Protein AF-A0A2N6ECF5-F1 (afdb_monomer)

Nearest PDB structures (foldseek):
  8olt-assembly1_I  TM=9.034E-01  e=2.667E-03  Mus musculus
  8esz-assembly1_S8  TM=9.035E-01  e=2.667E-03  Drosophila melanogaster
  6zkc-assembly1_9  TM=9.120E-01  e=2.870E-03  Ovis aries
  5xtb-assembly1_B  TM=8.799E-01  e=3.322E-03  Homo sapiens
  8j9j-assembly1_S8  TM=8.622E-01  e=2.985E-02  Euglena gracilis

Solvent-accessible surface area (backbone atoms only — not comparable to full-atom values): 4295 Å² total; per-residue (Å²): 135,90,70,80,78,90,76,73,59,73,84,88,44,74,83,84,74,61,96,83,58,86,71,84,89,75,91,56,61,43,98,88,66,48,71,68,74,80,76,78,56,58,72,35,75,66,39,94,76,66,83,54,86,87,79,84,130

Structure (mmCIF, N/CA/C/O backbone):
data_AF-A0A2N6ECF5-F1
#
_entry.id   AF-A0A2N6ECF5-F1
#
loop_
_atom_site.group_PDB
_atom_site.id
_atom_site.type_symbol
_atom_site.label_atom_id
_atom_site.label_alt_id
_atom_site.label_comp_id
_atom_site.label_asym_id
_atom_site.label_entity_id
_atom_site.label_seq_id
_atom_site.pdbx_PDB_ins_code
_atom_site.Cartn_x
_atom_site.Cartn_y
_atom_site.Cartn_z
_atom_site.occupancy
_atom_site.B_iso_or_equiv
_atom_site.auth_seq_id
_atom_site.auth_comp_id
_atom_site.auth_asym_id
_atom_site.auth_atom_id
_atom_site.pdbx_PDB_model_num
ATOM 1 N N . MET A 1 1 ? -22.566 -0.184 36.258 1.00 65.44 1 MET A N 1
ATOM 2 C CA . MET A 1 1 ? -22.052 1.106 35.741 1.00 65.44 1 MET A CA 1
ATOM 3 C C . MET A 1 1 ? -20.561 1.358 36.053 1.00 65.44 1 MET A C 1
ATOM 5 O O . MET A 1 1 ? -20.029 2.348 35.588 1.00 65.44 1 MET A O 1
ATOM 9 N N . PHE A 1 2 ? -19.851 0.460 36.761 1.00 86.25 2 PHE A N 1
ATOM 10 C CA . PHE A 1 2 ? -18.472 0.675 37.255 1.00 86.25 2 PHE A CA 1
ATOM 11 C C . PHE A 1 2 ? -17.324 0.254 36.312 1.00 86.25 2 PHE A C 1
ATOM 13 O O . PHE A 1 2 ? -16.176 0.166 36.744 1.00 86.25 2 PHE A O 1
ATOM 20 N N . LYS A 1 3 ? -17.592 -0.055 35.038 1.00 86.12 3 LYS A N 1
ATOM 21 C CA . LYS A 1 3 ? -16.519 -0.395 34.089 1.00 86.12 3 LYS A CA 1
ATOM 22 C C . LYS A 1 3 ? -16.009 0.875 33.423 1.00 86.12 3 LYS A C 1
ATOM 24 O O . LYS A 1 3 ? -16.803 1.682 32.948 1.00 86.12 3 LYS A O 1
ATOM 29 N N . LYS A 1 4 ? -14.685 1.025 33.377 1.00 86.75 4 LYS A N 1
ATOM 30 C CA . LYS A 1 4 ? -14.039 2.099 32.617 1.00 86.75 4 LYS A CA 1
ATOM 31 C C . LYS A 1 4 ? -14.422 1.990 31.130 1.00 86.75 4 LYS A C 1
ATOM 33 O O . LYS A 1 4 ? -14.581 0.868 30.639 1.00 86.75 4 LYS A O 1
ATOM 38 N N . PRO A 1 5 ? -14.572 3.120 30.419 1.00 88.19 5 PRO A N 1
ATOM 39 C CA . PRO A 1 5 ? -14.846 3.107 28.987 1.00 88.19 5 PRO A CA 1
ATOM 40 C C . PRO A 1 5 ? -13.685 2.460 28.219 1.00 88.19 5 PRO A C 1
ATOM 42 O O . PRO A 1 5 ? -12.523 2.633 28.573 1.00 88.19 5 PRO A O 1
ATOM 45 N N . VAL A 1 6 ? -14.013 1.720 27.157 1.00 91.69 6 VAL A N 1
ATOM 46 C CA . VAL A 1 6 ? -13.042 1.016 26.288 1.00 91.69 6 VAL A CA 1
ATOM 47 C C . VAL A 1 6 ? -12.387 1.968 25.266 1.00 91.69 6 VAL A C 1
ATOM 49 O O . VAL A 1 6 ? -11.465 1.597 24.543 1.00 91.69 6 VAL A O 1
ATOM 52 N N . THR A 1 7 ? -12.875 3.204 25.175 1.00 93.00 7 THR A N 1
ATOM 53 C CA . THR A 1 7 ? -12.426 4.213 24.211 1.00 93.00 7 THR A CA 1
ATOM 54 C C . THR A 1 7 ? -10.993 4.672 24.488 1.00 93.00 7 THR A C 1
ATOM 56 O O . THR A 1 7 ? -10.603 4.859 25.636 1.00 93.00 7 THR A O 1
ATOM 59 N N . ILE A 1 8 ? -10.231 4.906 23.420 1.00 93.88 8 ILE A N 1
ATOM 60 C CA . ILE A 1 8 ? -8.904 5.535 23.463 1.00 93.88 8 ILE A CA 1
ATOM 61 C C . ILE A 1 8 ? -9.020 7.018 23.101 1.00 93.88 8 ILE A C 1
ATOM 63 O O . ILE A 1 8 ? -9.844 7.377 22.261 1.00 93.88 8 ILE A O 1
ATOM 67 N N . GLN A 1 9 ? -8.190 7.865 23.705 1.00 95.12 9 GLN A N 1
ATOM 68 C CA . GLN A 1 9 ? -8.169 9.305 23.424 1.00 95.12 9 GLN A CA 1
ATOM 69 C C . GLN A 1 9 ? -7.154 9.614 22.320 1.00 95.12 9 GLN A C 1
ATOM 71 O O . GLN A 1 9 ? -5.963 9.701 22.589 1.00 95.12 9 GLN A O 1
ATOM 76 N N . TYR A 1 10 ? -7.601 9.715 21.069 1.00 94.56 10 TYR A N 1
ATOM 77 C CA . TYR A 1 10 ? -6.749 10.129 19.947 1.00 94.56 10 TYR A CA 1
ATOM 78 C C . TYR A 1 10 ? -6.689 11.668 19.880 1.00 94.56 10 TYR A C 1
ATOM 80 O O . TYR A 1 10 ? -7.753 12.278 19.989 1.00 94.56 10 TYR A O 1
ATOM 88 N N . PRO A 1 11 ? -5.527 12.304 19.611 1.00 95.31 11 PRO A N 1
ATOM 89 C CA . PRO A 1 11 ? -4.261 11.740 19.121 1.00 95.31 11 PRO A CA 1
ATOM 90 C C . PRO A 1 11 ? -3.248 11.287 20.185 1.00 95.31 11 PRO A C 1
ATOM 92 O O . PRO A 1 11 ? -2.241 10.677 19.808 1.00 95.31 11 PRO A O 1
ATOM 95 N N . GLU A 1 12 ? -3.489 11.557 21.472 1.00 96.19 12 GLU A N 1
ATOM 96 C CA . GLU A 1 12 ? -2.541 11.303 22.571 1.00 96.19 12 GLU A CA 1
ATOM 97 C C . GLU A 1 12 ? -2.286 9.804 22.787 1.00 96.19 12 GLU A C 1
ATOM 99 O O . GLU A 1 12 ? -1.172 9.386 23.097 1.00 96.19 12 GLU A O 1
ATOM 104 N N . GLN A 1 13 ? -3.312 8.978 22.583 1.00 94.81 13 GLN A N 1
ATOM 105 C CA . GLN A 1 13 ? -3.269 7.524 22.670 1.00 94.81 13 GLN A CA 1
ATOM 106 C C . GLN A 1 13 ? -3.597 6.914 21.305 1.00 94.81 13 GLN A C 1
ATOM 108 O O . GLN A 1 13 ? -4.705 7.044 20.780 1.00 94.81 13 GLN A O 1
ATOM 113 N N . LYS A 1 14 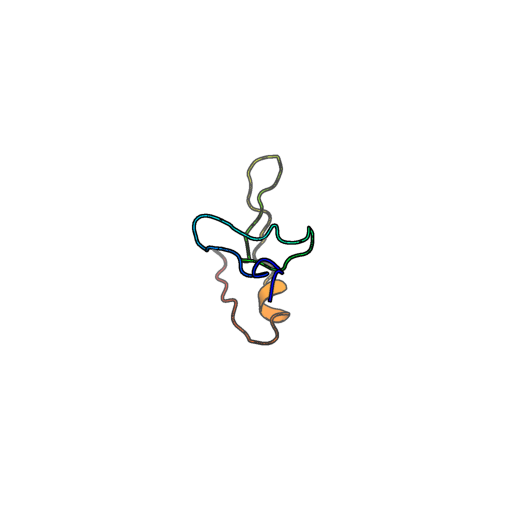? -2.628 6.194 20.732 1.00 93.44 14 LYS A N 1
ATOM 114 C CA . LYS A 1 14 ? -2.772 5.486 19.452 1.00 93.44 14 LYS A CA 1
ATOM 115 C C . LYS A 1 14 ? -2.806 3.981 19.676 1.00 93.44 14 LYS A C 1
ATOM 117 O O . LYS A 1 14 ? -2.128 3.457 20.556 1.00 93.44 14 LYS A O 1
ATOM 122 N N . ARG A 1 15 ? -3.574 3.268 18.850 1.00 92.56 15 ARG A N 1
ATOM 123 C CA . ARG A 1 15 ? -3.523 1.799 18.823 1.00 92.56 15 ARG A CA 1
ATOM 124 C C . ARG A 1 15 ? -2.202 1.352 18.218 1.00 92.56 15 ARG A C 1
ATOM 126 O O . ARG A 1 15 ? -1.746 1.947 17.245 1.00 92.56 15 ARG A O 1
ATOM 133 N N . ILE A 1 16 ? -1.644 0.272 18.752 1.00 94.44 16 ILE A N 1
ATOM 134 C CA . ILE A 1 16 ? -0.515 -0.417 18.134 1.00 94.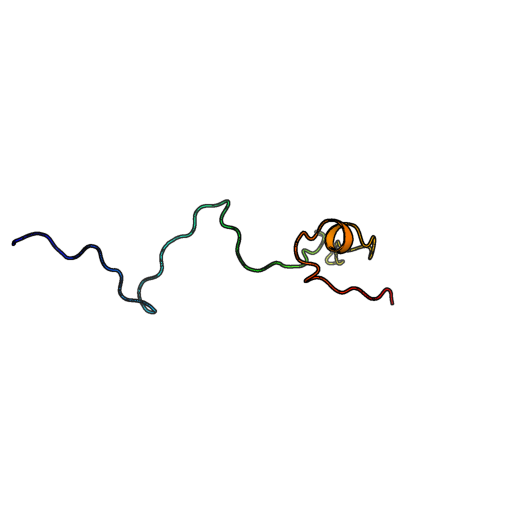44 16 ILE A CA 1
ATOM 135 C C . ILE A 1 16 ? -1.086 -1.276 16.998 1.00 94.44 16 ILE A C 1
ATOM 137 O O . ILE A 1 16 ? -1.854 -2.203 17.276 1.00 94.44 16 ILE A O 1
ATOM 141 N N . PRO A 1 17 ? -0.794 -0.964 15.724 1.00 95.19 17 PRO A N 1
ATOM 142 C CA . PRO A 1 17 ? -1.231 -1.804 14.622 1.00 95.19 17 PRO A CA 1
ATOM 143 C C . PRO A 1 17 ? -0.512 -3.163 14.681 1.00 95.19 17 PRO A C 1
ATOM 145 O O . PRO A 1 17 ? 0.653 -3.226 15.078 1.00 95.19 17 PRO A O 1
ATOM 148 N N . PRO A 1 18 ? -1.168 -4.263 14.277 1.00 96.62 18 PRO A N 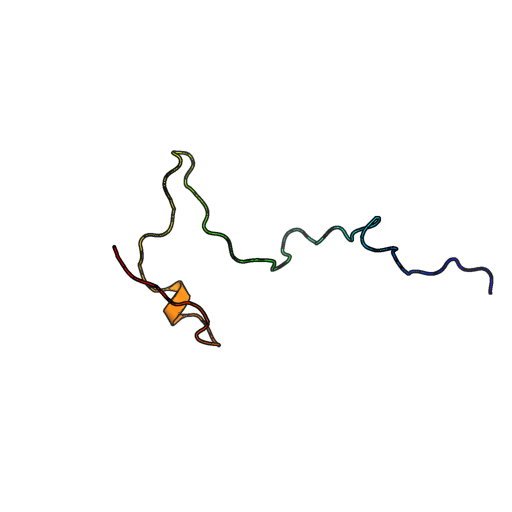1
ATOM 149 C CA . PRO A 1 18 ? -0.504 -5.559 14.189 1.00 96.62 18 PRO A CA 1
ATOM 150 C C . PRO A 1 18 ? 0.615 -5.535 13.128 1.00 96.62 18 PRO A C 1
ATOM 152 O O . PRO A 1 18 ? 0.538 -4.745 12.184 1.00 96.62 18 PRO A O 1
ATOM 155 N N . PRO A 1 19 ? 1.602 -6.452 13.184 1.00 96.50 19 PRO A N 1
ATOM 156 C CA . PRO A 1 19 ? 2.735 -6.460 12.247 1.00 96.50 19 PRO A CA 1
ATOM 157 C C . PRO A 1 19 ? 2.361 -6.536 10.756 1.00 96.50 19 PRO A C 1
ATOM 159 O O . PRO A 1 19 ? 3.132 -6.113 9.905 1.00 96.50 19 PRO A O 1
ATOM 162 N N . ARG A 1 20 ? 1.179 -7.074 10.422 1.00 97.00 20 ARG A N 1
ATOM 163 C CA . ARG A 1 20 ? 0.674 -7.212 9.040 1.00 97.00 20 ARG A CA 1
ATOM 164 C C . ARG A 1 20 ? -0.345 -6.136 8.645 1.00 97.00 20 ARG A C 1
ATOM 166 O O . ARG A 1 20 ? -1.112 -6.329 7.702 1.00 97.00 20 ARG A O 1
ATOM 173 N N . TYR A 1 21 ? -0.415 -5.036 9.389 1.00 97.44 21 TYR A N 1
ATOM 174 C CA . TYR A 1 21 ? -1.336 -3.945 9.093 1.00 97.44 21 TYR A CA 1
ATOM 175 C C . TYR A 1 21 ? -1.028 -3.317 7.726 1.00 97.44 21 TYR A C 1
ATOM 177 O O . TYR A 1 21 ? 0.097 -2.901 7.455 1.00 97.44 21 TYR A O 1
ATOM 185 N N . ARG A 1 22 ? -2.038 -3.245 6.854 1.00 95.75 22 ARG A N 1
ATOM 186 C CA . ARG A 1 22 ? -1.919 -2.653 5.516 1.00 95.75 22 ARG A CA 1
ATOM 187 C C . ARG A 1 22 ? -2.097 -1.139 5.617 1.00 95.75 22 ARG A C 1
ATOM 189 O O . ARG A 1 22 ? -3.217 -0.642 5.586 1.00 95.75 22 ARG A O 1
ATOM 196 N N . ALA A 1 23 ? -0.987 -0.432 5.810 1.00 94.00 23 ALA A N 1
ATOM 197 C CA . ALA A 1 23 ? -0.951 1.024 5.908 1.00 94.00 23 ALA A CA 1
ATOM 198 C C . ALA A 1 23 ? -0.677 1.674 4.538 1.00 94.00 23 ALA A C 1
ATOM 200 O O . ALA A 1 23 ? -1.021 1.138 3.486 1.00 94.00 23 ALA A O 1
ATOM 201 N N . ARG A 1 24 ? -0.043 2.847 4.556 1.00 95.44 24 ARG A N 1
ATOM 202 C CA . ARG A 1 24 ? 0.402 3.559 3.360 1.00 95.44 24 ARG A CA 1
ATOM 203 C C . ARG A 1 24 ? 1.420 2.723 2.575 1.00 95.44 24 ARG A C 1
ATOM 205 O O . ARG A 1 24 ? 2.355 2.180 3.159 1.00 95.44 24 ARG A O 1
ATOM 212 N N . ILE A 1 25 ? 1.257 2.688 1.256 1.00 93.69 25 ILE A N 1
ATOM 213 C CA . ILE A 1 25 ? 2.220 2.095 0.321 1.00 93.69 25 ILE A CA 1
ATOM 214 C C . ILE A 1 25 ? 3.502 2.943 0.331 1.00 93.69 25 ILE A C 1
ATOM 216 O O . ILE A 1 25 ? 3.434 4.170 0.268 1.00 93.69 25 ILE A O 1
ATOM 220 N N . VAL A 1 26 ? 4.666 2.300 0.442 1.00 94.50 26 VAL A N 1
ATOM 221 C CA .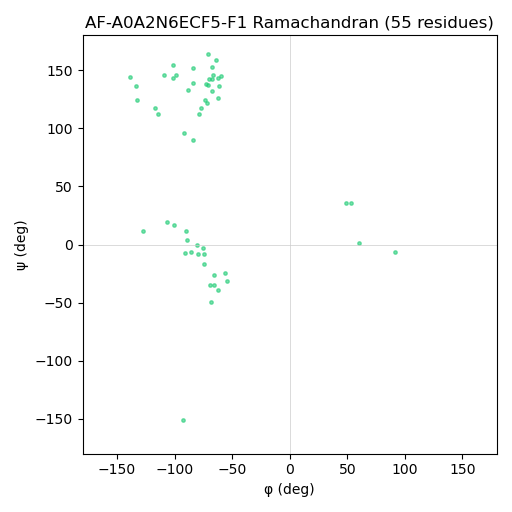 VAL A 1 26 ? 5.979 2.964 0.486 1.00 94.50 26 VAL A CA 1
ATOM 222 C C . VAL A 1 26 ? 6.937 2.242 -0.454 1.00 94.50 26 VAL A C 1
ATOM 224 O O . VAL A 1 26 ? 6.986 1.013 -0.457 1.00 94.50 26 VAL A O 1
ATOM 227 N N . LEU A 1 27 ? 7.718 3.005 -1.221 1.00 93.81 27 LEU A N 1
ATOM 228 C CA . LEU A 1 27 ? 8.843 2.469 -1.981 1.00 93.81 27 LEU A CA 1
ATOM 229 C C . LEU A 1 27 ? 10.017 2.218 -1.035 1.00 93.81 27 LEU A C 1
ATOM 231 O O . LEU A 1 27 ? 10.527 3.132 -0.387 1.00 93.81 27 LEU A O 1
ATOM 235 N N . THR A 1 28 ? 10.418 0.958 -0.925 1.00 94.62 28 THR A N 1
ATOM 236 C CA . THR A 1 28 ? 11.569 0.560 -0.115 1.00 94.62 28 THR A CA 1
ATOM 237 C C . THR A 1 28 ? 12.866 0.727 -0.890 1.00 94.62 28 THR A C 1
ATOM 239 O O . THR A 1 28 ? 12.890 0.579 -2.114 1.00 94.62 28 THR A O 1
ATOM 242 N N . ARG A 1 29 ? 13.950 0.961 -0.156 1.00 96.06 29 ARG A N 1
ATOM 243 C CA . ARG A 1 29 ? 15.309 0.985 -0.691 1.00 96.06 29 ARG A CA 1
ATOM 244 C C . ARG A 1 29 ? 16.038 -0.317 -0.381 1.00 96.06 29 ARG A C 1
ATOM 246 O O . ARG A 1 29 ? 15.697 -1.009 0.582 1.00 96.06 29 ARG A O 1
ATOM 253 N N . ASP A 1 30 ? 17.014 -0.641 -1.210 1.00 94.56 30 ASP A N 1
ATOM 254 C CA . ASP A 1 30 ? 17.987 -1.688 -0.940 1.00 94.56 30 ASP A CA 1
ATOM 255 C C . ASP A 1 30 ? 18.958 -1.283 0.174 1.00 94.56 30 ASP A C 1
ATOM 257 O O . ASP A 1 30 ? 19.038 -0.098 0.516 1.00 94.56 30 ASP A O 1
ATOM 261 N N . PRO A 1 31 ? 19.691 -2.246 0.767 1.00 93.81 31 PRO A N 1
ATOM 262 C CA . PRO A 1 31 ? 20.702 -1.951 1.784 1.00 93.81 31 PRO A CA 1
ATOM 263 C C . PRO A 1 31 ? 21.746 -0.927 1.318 1.00 93.81 31 PRO A C 1
ATOM 265 O O . PRO A 1 31 ? 22.197 -0.115 2.121 1.00 93.81 31 PRO A O 1
ATOM 268 N N . ASP A 1 32 ? 22.054 -0.912 0.018 1.00 93.56 32 ASP A N 1
ATOM 269 C CA . ASP A 1 32 ? 22.998 0.019 -0.615 1.00 93.56 32 ASP A CA 1
ATOM 270 C C . ASP A 1 32 ? 22.388 1.405 -0.912 1.00 93.56 32 ASP A C 1
ATOM 272 O O . ASP A 1 32 ? 23.053 2.294 -1.439 1.00 93.56 32 ASP A O 1
ATOM 276 N N . GLY A 1 33 ? 21.109 1.616 -0.578 1.00 91.38 33 GLY A N 1
ATOM 277 C CA . GLY A 1 33 ? 20.423 2.907 -0.670 1.00 91.38 33 GLY A CA 1
ATOM 278 C C . GLY A 1 33 ? 19.701 3.188 -1.991 1.00 91.38 33 GLY A C 1
ATOM 279 O O . GLY A 1 33 ? 18.969 4.178 -2.063 1.00 91.38 33 GLY A O 1
ATOM 280 N N . GLY A 1 34 ? 19.844 2.325 -3.001 1.00 93.19 34 GLY A N 1
ATOM 281 C CA . GLY A 1 34 ? 19.080 2.398 -4.253 1.00 93.19 34 GLY A CA 1
ATOM 282 C C . GLY A 1 34 ? 17.591 2.098 -4.055 1.00 93.19 34 GLY A C 1
ATOM 283 O O . GLY A 1 34 ? 17.210 1.401 -3.116 1.00 93.19 34 GLY A O 1
ATOM 284 N N . GLU A 1 35 ? 16.720 2.631 -4.912 1.00 93.12 35 GLU A N 1
ATOM 285 C CA . GLU A 1 35 ? 15.300 2.255 -4.901 1.00 93.12 35 GLU A CA 1
ATOM 286 C C . GLU A 1 35 ? 15.102 0.840 -5.457 1.00 93.12 35 GLU A C 1
ATOM 288 O O . GLU A 1 35 ? 15.669 0.493 -6.487 1.00 93.12 35 GLU A O 1
ATOM 293 N N . ARG A 1 36 ? 14.232 0.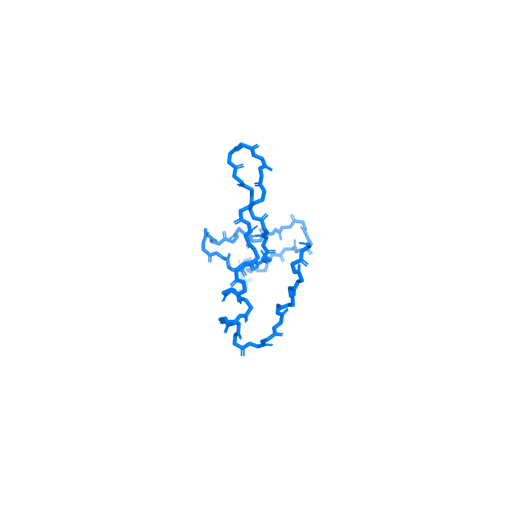041 -4.822 1.00 94.06 36 ARG A N 1
ATOM 294 C CA . ARG A 1 36 ? 13.914 -1.320 -5.303 1.00 94.06 36 ARG A CA 1
ATOM 295 C C . ARG A 1 36 ? 13.010 -1.358 -6.532 1.00 94.06 36 ARG A C 1
ATOM 297 O O . ARG A 1 36 ? 12.832 -2.410 -7.143 1.00 94.06 36 ARG A O 1
ATOM 304 N N . CYS A 1 37 ? 12.336 -0.255 -6.836 1.00 93.69 37 CYS A N 1
ATOM 305 C CA . CYS A 1 37 ? 11.42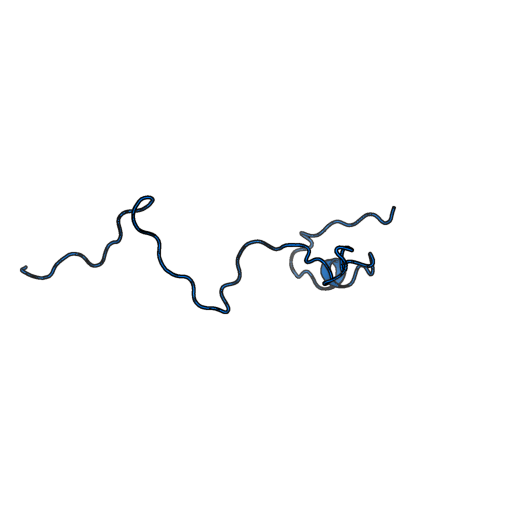3 -0.194 -7.966 1.00 93.69 37 CYS A CA 1
ATOM 306 C C . CYS A 1 37 ? 12.225 -0.154 -9.271 1.00 93.69 37 CYS A C 1
ATOM 308 O O . CYS A 1 37 ? 13.022 0.752 -9.470 1.00 93.69 37 CYS A O 1
ATOM 310 N N . VAL A 1 38 ? 11.964 -1.093 -10.182 1.00 93.81 38 VAL A N 1
ATOM 311 C CA . VAL A 1 38 ? 12.604 -1.153 -11.513 1.00 93.81 38 VAL A CA 1
ATOM 312 C C . VAL A 1 38 ? 11.658 -0.737 -12.644 1.00 93.81 38 VAL A C 1
ATOM 314 O O . VAL A 1 38 ? 11.843 -1.126 -13.789 1.00 93.81 38 VAL A O 1
ATOM 317 N N . ALA A 1 39 ? 10.585 -0.012 -12.313 1.00 95.12 39 ALA A N 1
ATOM 318 C CA . ALA A 1 39 ? 9.553 0.406 -13.264 1.00 95.12 39 ALA A CA 1
ATOM 319 C C . ALA A 1 39 ? 8.940 -0.745 -14.101 1.00 95.12 39 ALA A C 1
ATOM 321 O O . ALA A 1 39 ? 8.581 -0.565 -15.256 1.00 95.12 39 ALA A O 1
ATOM 322 N N . CYS A 1 40 ? 8.764 -1.939 -13.521 1.00 95.56 40 CYS A N 1
ATOM 323 C CA . CYS A 1 40 ? 8.241 -3.111 -14.244 1.00 95.56 40 CYS A CA 1
ATOM 324 C C . CYS A 1 40 ? 6.724 -3.098 -14.512 1.00 95.56 40 CYS A C 1
ATOM 326 O O . CYS A 1 40 ? 6.208 -4.047 -15.094 1.00 95.56 40 CYS A O 1
ATOM 328 N N . HIS A 1 41 ? 5.992 -2.089 -14.033 1.00 95.38 41 HIS A N 1
ATOM 329 C CA . HIS A 1 41 ? 4.530 -1.954 -14.146 1.00 95.38 41 HIS A CA 1
ATOM 330 C C . HIS A 1 41 ? 3.672 -3.073 -13.512 1.00 95.38 41 HIS A C 1
ATOM 332 O O . HIS A 1 41 ? 2.447 -2.974 -13.527 1.00 95.38 41 HIS A O 1
ATOM 338 N N . LEU A 1 42 ? 4.264 -4.090 -12.873 1.00 96.25 42 LEU A N 1
ATOM 339 C CA . LEU A 1 42 ? 3.518 -5.211 -12.280 1.00 96.25 42 LEU A CA 1
ATOM 340 C C . LEU A 1 42 ? 2.557 -4.779 -11.164 1.00 96.25 42 LEU A C 1
ATOM 342 O O . LEU A 1 42 ? 1.448 -5.296 -11.074 1.00 96.25 42 LEU A O 1
ATOM 346 N N . CYS A 1 43 ? 2.955 -3.829 -10.312 1.00 96.56 43 CYS A N 1
ATOM 347 C CA . CYS A 1 43 ? 2.092 -3.340 -9.234 1.00 96.56 43 CYS A CA 1
ATOM 348 C C . CYS A 1 43 ? 0.900 -2.523 -9.754 1.00 96.56 43 CYS A C 1
ATOM 350 O O . CYS A 1 43 ? -0.184 -2.623 -9.185 1.00 96.56 43 CYS A O 1
ATOM 352 N N . SER A 1 44 ? 1.091 -1.758 -10.834 1.00 96.38 44 SER A N 1
ATOM 353 C CA . SER A 1 44 ? 0.019 -1.022 -11.510 1.00 96.38 44 SER A CA 1
ATOM 354 C C . SER A 1 44 ? -0.947 -1.989 -12.195 1.00 96.38 44 SER A C 1
ATOM 356 O O . SER A 1 44 ? -2.135 -1.950 -11.900 1.00 96.38 44 SER A O 1
ATOM 358 N N . GLY A 1 45 ? -0.440 -2.953 -12.975 1.00 96.69 45 GLY A N 1
ATOM 359 C CA . GLY A 1 45 ? -1.277 -3.955 -13.645 1.00 96.69 45 GLY A CA 1
ATOM 360 C C . GLY A 1 45 ? -2.012 -4.916 -12.700 1.00 96.69 45 GLY A C 1
ATOM 361 O O . GLY A 1 45 ? -3.065 -5.435 -13.052 1.00 96.69 45 GLY A O 1
ATOM 362 N N . ALA A 1 46 ? -1.488 -5.154 -11.492 1.00 97.62 46 ALA A N 1
ATOM 363 C CA . ALA A 1 46 ? -2.157 -5.962 -10.468 1.00 97.62 46 ALA A CA 1
ATOM 364 C C . ALA A 1 46 ? -3.153 -5.166 -9.602 1.00 97.62 46 ALA A C 1
ATOM 366 O O . ALA A 1 46 ? -3.824 -5.754 -8.749 1.00 97.62 46 ALA A O 1
ATOM 367 N N . CYS A 1 47 ? -3.222 -3.839 -9.747 1.00 97.25 47 CYS A N 1
ATOM 368 C CA . CYS A 1 47 ? -4.083 -3.007 -8.921 1.00 97.25 47 CYS A CA 1
ATOM 369 C C . CYS A 1 47 ? -5.559 -3.227 -9.300 1.00 97.25 47 CYS A C 1
ATOM 371 O O .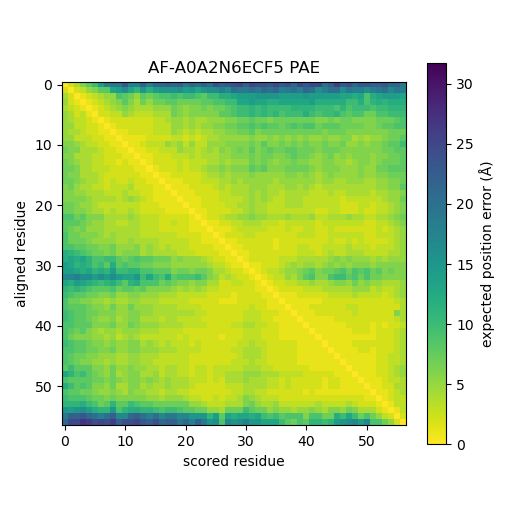 CYS A 1 47 ? -5.937 -2.946 -10.428 1.00 97.25 47 CYS A O 1
ATOM 373 N N . PRO A 1 48 ? -6.437 -3.653 -8.376 1.00 97.81 48 PRO A N 1
ATOM 374 C CA . PRO A 1 48 ? -7.840 -3.926 -8.705 1.00 97.81 48 PRO A CA 1
ATOM 375 C C . PRO A 1 48 ? -8.689 -2.662 -8.916 1.00 97.81 48 PRO A C 1
ATOM 377 O O . PRO A 1 48 ? -9.861 -2.765 -9.261 1.00 97.81 48 PRO A O 1
ATOM 380 N N . VAL A 1 49 ? -8.135 -1.486 -8.618 1.00 98.00 49 VAL A N 1
ATOM 381 C CA . VAL A 1 49 ? -8.828 -0.188 -8.662 1.00 98.00 49 VAL A CA 1
ATOM 382 C C . VAL A 1 49 ? -8.067 0.846 -9.494 1.00 98.00 49 VAL A C 1
ATOM 384 O O . VAL A 1 49 ? -8.365 2.032 -9.393 1.00 98.00 49 VAL A O 1
ATOM 387 N N . ASP A 1 50 ? -7.046 0.414 -10.241 1.00 96.19 50 ASP A N 1
ATOM 388 C CA . ASP A 1 50 ? -6.243 1.255 -11.138 1.00 96.19 50 ASP A CA 1
ATOM 389 C C . ASP A 1 50 ? -5.726 2.566 -10.506 1.00 96.19 50 ASP A C 1
ATOM 391 O O . ASP A 1 50 ? -5.630 3.607 -11.153 1.00 96.19 50 ASP A O 1
ATOM 395 N N . CYS A 1 51 ? -5.366 2.542 -9.216 1.00 96.44 51 CYS A N 1
ATOM 396 C CA . CYS A 1 51 ? -4.954 3.747 -8.482 1.00 96.44 51 CYS A CA 1
ATOM 397 C C . CYS A 1 51 ? -3.446 4.050 -8.544 1.00 96.44 51 CYS A C 1
ATOM 399 O O . CYS A 1 51 ? -2.975 4.981 -7.889 1.00 96.44 51 CYS A O 1
ATOM 401 N N . ILE A 1 52 ? -2.677 3.264 -9.302 1.00 96.12 52 ILE A N 1
ATOM 402 C CA . ILE A 1 52 ? -1.221 3.397 -9.425 1.00 96.12 52 ILE A CA 1
ATOM 403 C C . ILE A 1 52 ? -0.883 3.794 -10.861 1.00 96.12 52 ILE A C 1
ATOM 405 O O . ILE A 1 52 ? -1.019 2.983 -11.777 1.00 96.12 52 ILE A O 1
ATOM 409 N N . SER A 1 53 ? -0.382 5.018 -11.032 1.00 93.69 53 SER A N 1
ATOM 410 C CA . SE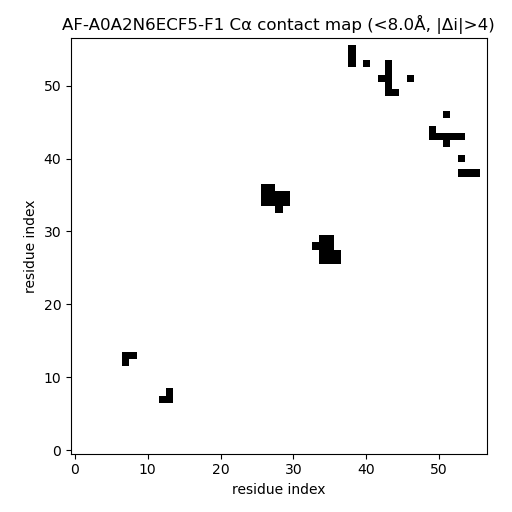R A 1 53 ? 0.204 5.507 -12.285 1.00 93.69 53 SER A CA 1
ATOM 411 C C . SER A 1 53 ? 1.731 5.469 -12.204 1.00 93.69 53 SER A C 1
ATOM 413 O O . SER A 1 53 ? 2.305 5.719 -11.142 1.00 93.69 53 SER A O 1
ATOM 415 N N . MET A 1 54 ? 2.392 5.134 -13.311 1.00 91.62 54 MET A N 1
ATOM 416 C CA . MET A 1 54 ? 3.848 5.018 -13.397 1.00 91.62 54 MET A CA 1
ATOM 417 C C . MET A 1 54 ? 4.358 5.623 -14.702 1.00 91.62 54 MET A C 1
ATOM 419 O O . MET A 1 54 ? 3.738 5.454 -15.749 1.00 91.62 54 MET A O 1
ATOM 423 N N . GLN A 1 55 ? 5.529 6.251 -14.640 1.00 86.31 55 GLN A N 1
ATOM 424 C CA . GLN A 1 55 ? 6.270 6.731 -15.799 1.00 86.31 55 GLN A CA 1
ATOM 425 C C . GLN A 1 55 ? 7.726 6.290 -15.638 1.00 86.31 55 GLN A C 1
ATOM 427 O O . GLN A 1 55 ? 8.332 6.550 -14.599 1.00 86.31 55 GLN A O 1
ATOM 432 N N . ALA A 1 56 ? 8.257 5.575 -16.631 1.00 77.38 56 ALA A N 1
ATOM 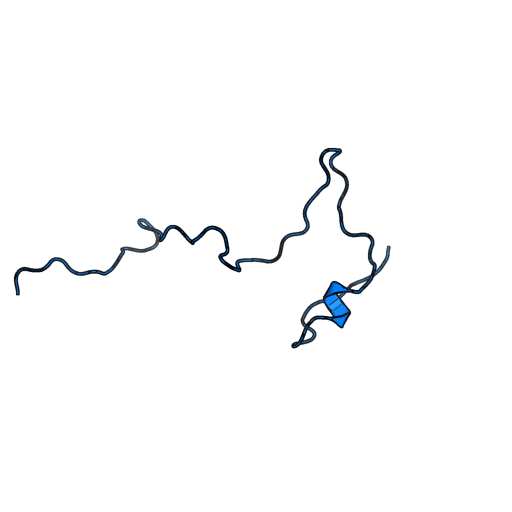433 C CA . ALA A 1 56 ? 9.686 5.296 -16.698 1.00 77.38 56 ALA A CA 1
ATOM 434 C C . ALA A 1 56 ? 10.425 6.597 -17.047 1.00 77.38 56 ALA A C 1
ATOM 436 O O . ALA A 1 56 ? 9.938 7.374 -17.873 1.00 77.38 56 ALA A O 1
ATOM 437 N N . ALA A 1 57 ? 11.545 6.839 -16.367 1.00 63.59 57 ALA A N 1
ATOM 438 C CA . ALA A 1 57 ? 12.432 7.967 -16.637 1.00 63.59 57 ALA A CA 1
ATOM 439 C C . ALA A 1 57 ? 13.355 7.669 -17.823 1.00 63.59 57 ALA A C 1
ATOM 441 O O . ALA A 1 57 ? 13.755 6.489 -17.965 1.00 63.59 57 ALA A O 1
#

Radius of gyration: 19.3 Å; Cα contacts (8 Å, |Δi|>4): 26; chains: 1; bounding box: 45×19×54 Å

Mean predicted aligned error: 5.29 Å

Foldseek 3Di:
DPDDDPDDDPPVDDDDDPPPDDDDDDFDADPVGHTPDPQPCPVQVPDPVNPDDDDDD

Secondary structure (DSSP, 8-state):
--SPP----TTTS-----TT------PPBPTTS-BS-----HHHHT-TT--------

pLDDT: mean 92.87, std 6.47, range [63.59, 98.0]

Sequence (57 aa):
MFKKPVTIQYPEQKRIPPPRYRARIVLTRDPDGGERCVACHLCSGACPVDCISMQAA